Protein AF-A0A316DAC1-F1 (afdb_monomer)

Secondary structure (DSSP, 8-state):
-HHHHHHHHHHHHHHHHHHHHHHHHHHHHHHHHHHHHHHHHHHHHHTT--TTTHHHHHHHHHHHHHHHHHHHHHHS-HHHH--

pLDDT: mean 83.32, std 10.08, range [49.97, 95.5]

Foldseek 3Di:
DVVVVVVVVVVVVVVVVVVVVVVVVVVVVVVVVVVVVVVVCVVCVVVVHNPVCNVVVVVVVVVVVVVVVVVVVVPPPVVVVVD

Structure (mmCIF, N/CA/C/O backbone):
data_AF-A0A316DAC1-F1
#
_entry.id   AF-A0A316DAC1-F1
#
loop_
_atom_site.group_PDB
_atom_site.id
_atom_site.type_symbol
_atom_site.label_atom_id
_atom_site.label_alt_id
_atom_site.label_comp_id
_atom_site.label_asym_id
_atom_site.label_entity_id
_atom_site.label_seq_id
_atom_site.pdbx_PDB_ins_code
_atom_site.Cartn_x
_atom_site.Cartn_y
_atom_site.Cartn_z
_atom_site.occupancy
_atom_site.B_iso_or_equiv
_atom_site.auth_seq_id
_atom_site.auth_comp_id
_atom_site.auth_asym_id
_atom_site.auth_atom_id
_atom_site.pdbx_PDB_model_num
ATOM 1 N N . MET A 1 1 ? 29.714 10.898 -48.799 1.00 54.28 1 MET A N 1
ATOM 2 C CA . MET A 1 1 ? 28.293 11.012 -48.392 1.00 54.28 1 MET A CA 1
ATOM 3 C C . MET A 1 1 ? 27.732 9.721 -47.778 1.00 54.28 1 MET A C 1
ATOM 5 O O . MET A 1 1 ? 27.028 9.849 -46.788 1.00 54.28 1 MET A O 1
ATOM 9 N N . SER A 1 2 ? 28.078 8.510 -48.254 1.00 62.59 2 SER A N 1
ATOM 10 C CA . SER A 1 2 ? 27.575 7.227 -47.689 1.00 62.59 2 SER A CA 1
ATOM 11 C C . SER A 1 2 ? 27.865 7.028 -46.189 1.00 62.59 2 SER A C 1
ATOM 13 O O . SER A 1 2 ? 26.976 6.701 -45.411 1.00 62.59 2 SER A O 1
ATOM 15 N N . THR A 1 3 ? 29.084 7.345 -45.747 1.00 70.69 3 THR A N 1
ATOM 16 C CA . THR A 1 3 ? 29.574 7.036 -44.391 1.00 70.69 3 THR A CA 1
ATOM 17 C C . THR A 1 3 ? 28.872 7.824 -43.277 1.00 70.69 3 THR A C 1
ATOM 19 O O . THR A 1 3 ? 28.680 7.319 -42.176 1.00 70.69 3 THR A O 1
ATOM 22 N N . MET A 1 4 ? 28.441 9.065 -43.545 1.00 72.62 4 MET A N 1
ATOM 23 C CA . MET A 1 4 ? 27.671 9.843 -42.561 1.00 72.62 4 MET A CA 1
ATOM 24 C C . MET A 1 4 ? 26.271 9.265 -42.351 1.00 72.62 4 MET A C 1
ATOM 26 O O . MET A 1 4 ? 25.761 9.290 -41.233 1.00 72.62 4 MET A O 1
ATOM 30 N N . MET A 1 5 ? 25.650 8.750 -43.414 1.00 72.88 5 MET A N 1
ATOM 31 C CA . MET A 1 5 ? 24.308 8.174 -43.351 1.00 72.88 5 MET A CA 1
ATOM 32 C C . MET A 1 5 ? 24.324 6.843 -42.590 1.00 72.88 5 MET A C 1
ATOM 34 O O . MET A 1 5 ? 23.468 6.607 -41.741 1.00 72.88 5 MET A O 1
ATOM 38 N N . GLU A 1 6 ? 25.346 6.017 -42.830 1.00 79.19 6 GLU A N 1
ATOM 39 C CA . GLU A 1 6 ? 25.586 4.762 -42.108 1.00 79.19 6 GLU A CA 1
ATOM 40 C C . GLU A 1 6 ? 25.825 4.999 -40.611 1.00 79.19 6 GLU A C 1
ATOM 42 O O . GLU A 1 6 ? 25.169 4.369 -39.780 1.00 79.19 6 GLU A O 1
ATOM 47 N N . ASN A 1 7 ? 26.674 5.970 -40.256 1.00 84.50 7 ASN A N 1
ATOM 48 C CA . ASN A 1 7 ? 26.918 6.329 -38.856 1.00 84.50 7 ASN A CA 1
ATOM 49 C C . ASN A 1 7 ? 25.640 6.817 -38.163 1.00 84.50 7 ASN A C 1
ATOM 51 O O . ASN A 1 7 ? 25.345 6.416 -37.040 1.00 84.50 7 ASN A O 1
ATOM 55 N N . LYS A 1 8 ? 24.834 7.636 -38.847 1.00 84.25 8 LYS A N 1
ATOM 56 C CA . LYS A 1 8 ? 23.568 8.142 -38.302 1.00 84.25 8 LYS A CA 1
ATOM 57 C C . LYS A 1 8 ? 22.553 7.017 -38.090 1.00 84.25 8 LYS A C 1
ATOM 59 O O . LYS A 1 8 ? 21.851 7.001 -37.081 1.00 84.25 8 LYS A O 1
ATOM 64 N N . LEU A 1 9 ? 22.505 6.048 -39.004 1.00 85.75 9 LEU A N 1
ATOM 65 C CA . LEU A 1 9 ? 21.651 4.870 -38.882 1.00 85.75 9 LEU A CA 1
ATOM 66 C C . LEU A 1 9 ? 22.090 3.962 -37.722 1.00 85.75 9 LEU 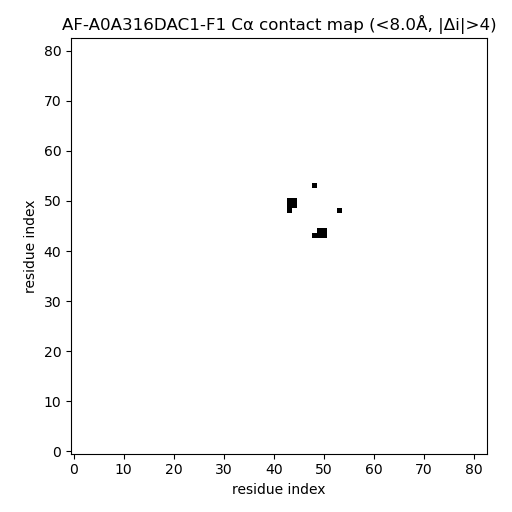A C 1
ATOM 68 O O . LEU A 1 9 ? 21.236 3.435 -37.008 1.00 85.75 9 LEU A O 1
ATOM 72 N N . ALA A 1 10 ? 23.397 3.805 -37.504 1.00 89.00 10 ALA A N 1
ATOM 73 C CA . ALA A 1 10 ? 23.936 3.058 -36.371 1.00 89.00 10 ALA A CA 1
ATOM 74 C C . ALA A 1 10 ? 23.546 3.697 -35.028 1.00 89.00 10 ALA A C 1
ATOM 76 O O . ALA A 1 10 ? 23.024 3.002 -34.157 1.00 89.00 10 ALA A O 1
ATOM 77 N N . THR A 1 11 ? 23.688 5.020 -34.885 1.00 88.44 11 THR A N 1
ATOM 78 C CA . THR A 1 11 ? 23.282 5.737 -33.664 1.00 88.44 11 THR A CA 1
ATOM 79 C C . THR A 1 11 ? 21.782 5.614 -33.395 1.00 88.44 11 THR A C 1
ATOM 81 O O . THR A 1 11 ? 21.370 5.408 -32.256 1.00 88.44 11 THR A O 1
ATOM 84 N N . LEU A 1 12 ? 20.949 5.694 -34.439 1.00 87.94 12 LEU A N 1
ATOM 85 C CA . LEU A 1 12 ? 19.500 5.520 -34.303 1.00 87.94 12 LEU A CA 1
ATOM 86 C C . LEU A 1 12 ? 19.124 4.093 -33.880 1.00 87.94 12 LEU A C 1
ATOM 88 O O . LEU A 1 12 ? 18.244 3.920 -33.037 1.00 87.94 12 LEU A O 1
ATOM 92 N N . LYS A 1 13 ? 19.799 3.070 -34.421 1.00 87.94 13 LYS A N 1
ATOM 93 C CA . LYS A 1 13 ? 19.588 1.670 -34.019 1.00 87.94 13 LYS A CA 1
ATOM 94 C C . LYS A 1 13 ? 19.993 1.424 -32.565 1.00 87.94 13 LYS A C 1
ATOM 96 O O . LYS A 1 13 ? 19.244 0.765 -31.847 1.00 87.94 13 LYS A O 1
ATOM 101 N N . ASP A 1 14 ? 21.123 1.977 -32.127 1.00 91.06 14 ASP A N 1
ATOM 102 C CA . ASP A 1 14 ? 21.581 1.881 -30.735 1.00 91.06 14 ASP A CA 1
ATOM 103 C C . ASP A 1 14 ? 20.616 2.592 -29.771 1.00 91.06 14 ASP A C 1
ATOM 105 O O . ASP A 1 14 ? 20.196 2.024 -28.762 1.00 91.06 14 ASP A O 1
ATOM 109 N N . GLY A 1 15 ? 20.164 3.799 -30.130 1.00 89.00 15 GLY A N 1
ATOM 110 C CA . GLY A 1 15 ? 19.147 4.526 -29.369 1.00 89.00 15 GLY A CA 1
ATOM 111 C C . GLY A 1 15 ? 17.832 3.752 -29.251 1.00 89.00 15 GLY A C 1
ATOM 112 O O . GLY A 1 15 ? 17.257 3.665 -28.166 1.00 89.00 15 GLY A O 1
ATOM 113 N N . LEU A 1 16 ? 17.380 3.122 -30.340 1.00 87.81 16 LEU A N 1
ATOM 114 C CA . LEU A 1 16 ? 16.170 2.300 -30.338 1.00 87.81 16 LEU A CA 1
ATOM 115 C C . LEU A 1 16 ? 16.325 1.043 -29.469 1.00 87.81 16 LEU A C 1
ATOM 117 O O . LEU A 1 16 ? 15.386 0.665 -28.769 1.00 87.81 16 LEU A O 1
ATOM 121 N N . ALA A 1 17 ? 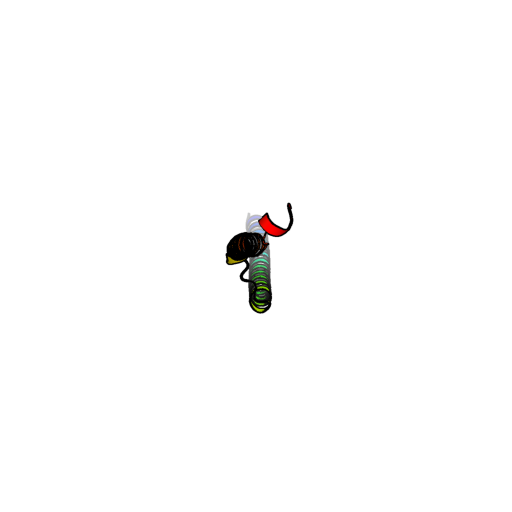17.494 0.398 -29.497 1.00 88.38 17 ALA A N 1
ATOM 122 C CA . ALA A 1 17 ? 17.778 -0.765 -28.661 1.00 88.38 17 ALA A CA 1
ATOM 123 C C . ALA A 1 17 ? 17.749 -0.400 -27.169 1.00 88.38 17 ALA A C 1
ATOM 125 O O . ALA A 1 17 ? 17.067 -1.064 -26.387 1.00 88.38 17 ALA A O 1
ATOM 126 N N . LYS A 1 18 ? 18.395 0.709 -26.790 1.00 90.06 18 LYS A N 1
ATOM 127 C CA . LYS A 1 18 ? 18.377 1.235 -25.417 1.00 90.06 18 LYS A CA 1
ATOM 128 C C . LYS A 1 18 ? 16.969 1.604 -24.960 1.00 90.06 18 LYS A C 1
ATOM 130 O O . LYS A 1 18 ? 16.569 1.231 -23.863 1.00 90.06 18 LYS A O 1
ATOM 135 N N . ALA A 1 19 ? 16.189 2.271 -25.810 1.00 87.38 19 ALA A N 1
ATOM 136 C CA . ALA A 1 19 ? 14.810 2.629 -25.489 1.00 87.38 19 ALA A CA 1
ATOM 137 C C . ALA A 1 19 ? 13.925 1.390 -25.259 1.00 87.38 19 ALA A C 1
ATOM 139 O O . ALA A 1 19 ? 13.113 1.376 -24.334 1.00 87.38 19 ALA A O 1
ATOM 140 N N . LYS A 1 20 ? 14.104 0.329 -26.058 1.00 89.31 20 LYS A N 1
ATOM 141 C CA . LYS A 1 20 ? 13.391 -0.944 -25.865 1.00 89.31 20 LYS A CA 1
ATOM 142 C C . LYS A 1 20 ? 13.758 -1.618 -24.546 1.00 89.31 20 LYS A C 1
ATOM 144 O O . LYS A 1 20 ? 12.859 -2.059 -23.837 1.00 89.31 20 LYS A O 1
ATOM 149 N N . ASP A 1 21 ? 15.045 -1.665 -24.210 1.00 92.88 21 ASP A N 1
ATOM 150 C CA . ASP A 1 21 ? 15.516 -2.231 -22.941 1.00 92.88 21 ASP A CA 1
ATOM 151 C C . ASP A 1 21 ? 14.985 -1.437 -21.735 1.00 92.88 21 ASP A C 1
ATOM 153 O O . ASP A 1 21 ? 14.476 -2.013 -20.774 1.00 92.88 21 ASP A O 1
ATOM 157 N N . MET A 1 22 ? 15.008 -0.103 -21.813 1.00 89.56 22 MET A N 1
ATOM 158 C CA . MET A 1 22 ? 14.433 0.765 -20.782 1.00 89.56 22 MET A CA 1
ATOM 159 C C . MET A 1 22 ? 12.932 0.529 -20.602 1.00 89.56 22 MET A C 1
ATOM 161 O O . MET A 1 22 ? 12.469 0.428 -19.466 1.00 89.56 22 MET A O 1
ATOM 165 N N . ARG A 1 23 ? 12.177 0.410 -21.702 1.00 91.00 23 ARG A N 1
ATOM 166 C CA . ARG A 1 23 ? 10.737 0.126 -21.652 1.00 91.00 23 ARG A CA 1
ATOM 167 C C . ARG A 1 23 ? 10.465 -1.222 -20.993 1.00 91.00 23 ARG A C 1
ATOM 169 O O . ARG A 1 23 ? 9.661 -1.285 -20.075 1.00 91.00 23 ARG A O 1
ATOM 176 N N . TYR A 1 24 ? 11.182 -2.263 -21.408 1.00 93.31 24 TYR A N 1
ATOM 177 C CA . TYR A 1 24 ? 11.031 -3.603 -20.846 1.00 93.31 24 TYR A CA 1
ATOM 178 C C . TYR A 1 24 ? 11.312 -3.630 -19.336 1.00 93.31 24 TYR A C 1
ATOM 180 O O . TYR A 1 24 ? 10.544 -4.187 -18.555 1.00 93.31 24 TYR A O 1
ATOM 188 N N . LYS A 1 25 ? 12.378 -2.953 -18.892 1.00 93.12 25 LYS A N 1
ATOM 189 C CA . LYS A 1 25 ? 12.689 -2.810 -17.462 1.00 93.12 25 LYS A CA 1
ATOM 190 C C . LYS A 1 25 ? 11.607 -2.047 -16.699 1.00 93.12 25 LYS A C 1
ATOM 192 O O . LYS A 1 25 ? 11.325 -2.389 -15.553 1.00 93.12 25 LYS A O 1
ATOM 197 N N . ALA A 1 26 ? 11.029 -1.009 -17.300 1.00 91.19 26 ALA A N 1
ATOM 198 C CA . ALA A 1 26 ? 9.946 -0.247 -16.689 1.00 91.19 26 ALA A CA 1
ATOM 199 C C . ALA A 1 26 ? 8.662 -1.083 -16.560 1.00 91.19 26 ALA A C 1
ATOM 201 O O . ALA A 1 26 ? 8.033 -1.047 -15.507 1.00 91.19 26 ALA A O 1
ATOM 202 N N . GLU A 1 27 ? 8.321 -1.868 -17.585 1.00 92.25 27 GLU A N 1
ATOM 203 C CA . GLU A 1 27 ? 7.186 -2.802 -17.574 1.00 92.25 27 GLU A CA 1
ATOM 204 C C . GLU A 1 27 ? 7.349 -3.843 -16.457 1.00 92.25 27 GLU A C 1
ATOM 206 O O . GLU A 1 27 ? 6.486 -3.946 -15.591 1.00 92.25 27 GLU A O 1
ATOM 211 N N . LEU A 1 28 ? 8.510 -4.504 -16.370 1.00 95.50 28 LEU A N 1
ATOM 212 C CA . LEU A 1 28 ? 8.793 -5.464 -15.295 1.00 95.50 28 LEU A CA 1
ATOM 213 C C . LEU A 1 28 ? 8.692 -4.853 -13.892 1.00 95.50 28 LEU A C 1
ATOM 215 O O . LEU A 1 28 ? 8.164 -5.478 -12.974 1.00 95.50 28 LEU A O 1
ATOM 219 N N . ARG A 1 29 ? 9.212 -3.633 -13.704 1.00 91.31 29 ARG A N 1
ATOM 220 C CA . ARG A 1 29 ? 9.126 -2.931 -12.413 1.00 91.31 29 ARG A CA 1
ATOM 221 C C . ARG A 1 29 ? 7.689 -2.582 -12.058 1.00 91.31 29 ARG A C 1
ATOM 223 O O . ARG A 1 29 ? 7.320 -2.703 -10.896 1.00 91.31 29 ARG A O 1
ATOM 230 N N . LYS A 1 30 ? 6.895 -2.147 -13.037 1.00 93.50 30 LYS A N 1
ATOM 231 C CA . LYS A 1 30 ? 5.481 -1.835 -12.833 1.00 93.50 30 LYS A CA 1
ATOM 232 C C . LYS A 1 30 ? 4.721 -3.080 -12.384 1.00 93.50 30 LYS A C 1
ATOM 234 O O . LYS A 1 30 ? 4.023 -3.012 -11.381 1.00 93.50 30 LYS A O 1
ATOM 239 N N . ASP A 1 31 ? 4.907 -4.200 -13.073 1.00 94.44 31 ASP A N 1
A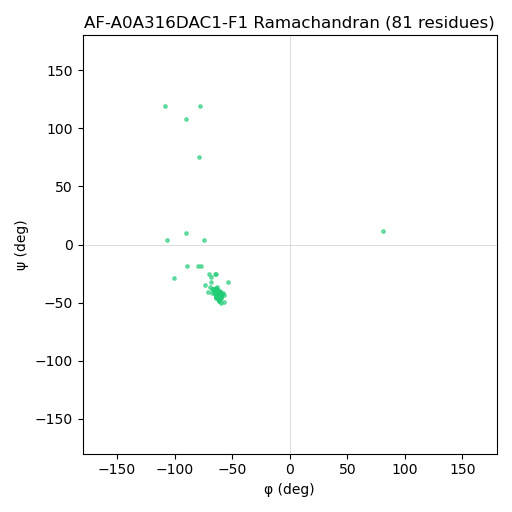TOM 240 C CA . ASP A 1 31 ? 4.229 -5.453 -12.734 1.00 94.44 31 ASP A CA 1
ATOM 241 C C . ASP A 1 31 ? 4.619 -5.943 -11.333 1.00 94.44 31 ASP A C 1
ATOM 243 O O . ASP A 1 31 ? 3.762 -6.376 -10.566 1.00 94.44 31 ASP A O 1
ATOM 247 N N . ALA A 1 32 ? 5.899 -5.822 -10.960 1.00 93.81 32 ALA A N 1
ATOM 248 C CA . ALA A 1 32 ? 6.362 -6.154 -9.614 1.00 93.81 32 ALA A CA 1
ATOM 249 C C . ALA A 1 32 ? 5.719 -5.262 -8.535 1.00 93.81 32 ALA A C 1
ATOM 251 O O . ALA A 1 32 ? 5.260 -5.774 -7.518 1.00 93.81 32 ALA A O 1
ATOM 252 N N . LEU A 1 33 ? 5.644 -3.947 -8.769 1.00 94.75 33 LEU A N 1
ATOM 253 C CA . LEU A 1 33 ? 5.011 -3.005 -7.840 1.00 94.75 33 LEU A CA 1
ATOM 254 C C . LEU A 1 33 ? 3.505 -3.250 -7.703 1.00 94.75 33 LEU A C 1
ATOM 256 O O . LEU A 1 33 ? 2.978 -3.154 -6.600 1.00 94.75 33 LEU A O 1
ATOM 260 N N . MET A 1 34 ? 2.819 -3.585 -8.799 1.00 92.94 34 MET A N 1
ATOM 261 C CA . MET A 1 34 ? 1.390 -3.911 -8.763 1.00 92.94 34 MET A CA 1
ATOM 262 C C . MET A 1 34 ? 1.122 -5.170 -7.937 1.00 92.94 34 MET A C 1
ATOM 264 O O . MET A 1 34 ? 0.228 -5.155 -7.098 1.00 92.94 34 MET A O 1
ATOM 268 N N . LYS A 1 35 ? 1.931 -6.224 -8.107 1.00 94.81 35 LYS A N 1
ATOM 269 C CA . LYS A 1 35 ? 1.820 -7.431 -7.274 1.00 94.81 35 LYS A CA 1
ATOM 270 C C . LYS A 1 35 ? 2.066 -7.134 -5.801 1.00 94.81 35 LYS A C 1
ATOM 272 O O . LYS A 1 35 ? 1.290 -7.559 -4.959 1.00 94.81 35 LYS A O 1
ATOM 277 N N . GLN A 1 36 ? 3.107 -6.359 -5.498 1.00 91.38 36 GLN A N 1
ATOM 278 C CA . GLN A 1 36 ? 3.406 -5.969 -4.123 1.00 91.38 36 GLN A CA 1
ATOM 279 C C . GLN A 1 36 ? 2.255 -5.166 -3.498 1.00 91.38 36 GLN A C 1
ATOM 281 O O . GLN A 1 36 ? 1.923 -5.369 -2.335 1.00 91.38 36 GLN A O 1
ATOM 286 N N . GLN A 1 37 ? 1.635 -4.260 -4.258 1.00 89.62 37 GLN A N 1
ATOM 287 C CA . GLN A 1 37 ? 0.467 -3.514 -3.797 1.00 89.62 37 GLN A CA 1
ATOM 288 C C . GLN A 1 37 ? -0.710 -4.446 -3.486 1.00 89.62 37 GLN A C 1
ATOM 290 O O . GLN A 1 37 ? -1.347 -4.290 -2.448 1.00 89.62 37 GLN A O 1
ATOM 295 N N . GLU A 1 38 ? -0.996 -5.400 -4.369 1.00 90.81 38 GLU A N 1
ATOM 296 C CA . GLU A 1 38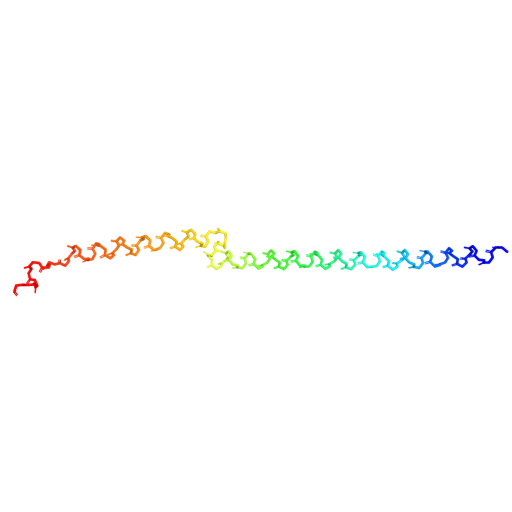 ? -2.089 -6.355 -4.188 1.00 90.81 38 GLU A CA 1
ATOM 297 C C . GLU A 1 38 ? -1.862 -7.251 -2.962 1.00 90.81 38 GLU A C 1
ATOM 299 O O . GLU A 1 38 ? -2.762 -7.375 -2.135 1.00 90.81 38 GLU A O 1
ATOM 304 N N . GLU A 1 39 ? -0.639 -7.756 -2.770 1.00 90.62 39 GLU A N 1
ATOM 305 C CA . GLU A 1 39 ? -0.248 -8.525 -1.580 1.00 90.62 39 GLU A CA 1
ATOM 306 C C . GLU A 1 39 ? -0.423 -7.721 -0.284 1.00 90.62 39 GLU A C 1
ATOM 308 O O . GLU A 1 39 ? -0.955 -8.238 0.696 1.00 90.62 39 GLU A O 1
ATOM 313 N N . ILE A 1 40 ? -0.017 -6.445 -0.269 1.0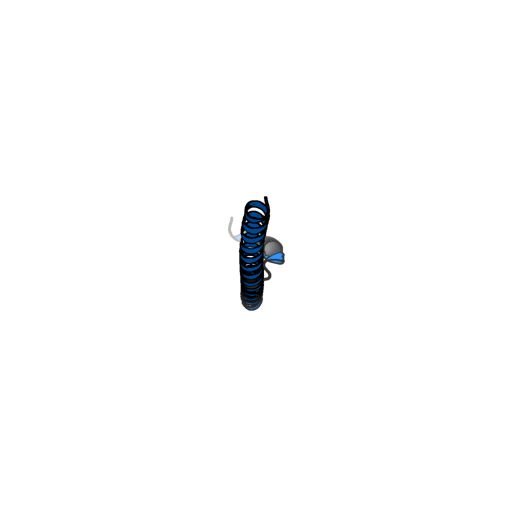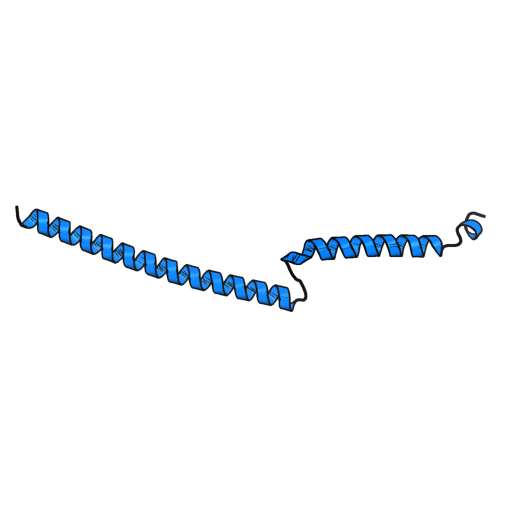0 87.38 40 ILE A N 1
ATOM 314 C CA . ILE A 1 40 ? -0.211 -5.564 0.893 1.00 87.38 40 ILE A CA 1
ATOM 315 C C . ILE A 1 40 ? -1.707 -5.386 1.185 1.00 87.38 40 ILE A C 1
ATOM 317 O O . ILE A 1 40 ? -2.125 -5.488 2.335 1.00 87.38 40 ILE A O 1
ATOM 321 N N . LEU A 1 41 ? -2.530 -5.150 0.160 1.00 83.75 41 LEU A N 1
ATOM 322 C CA . LEU A 1 41 ? -3.976 -4.992 0.335 1.00 83.75 41 LEU A CA 1
ATOM 323 C C . LEU A 1 41 ? -4.644 -6.280 0.830 1.00 83.75 41 LEU A C 1
ATOM 325 O O . LEU A 1 41 ? -5.560 -6.221 1.648 1.00 83.75 41 LEU A O 1
ATOM 329 N N . GLU A 1 42 ? -4.203 -7.443 0.353 1.00 87.44 42 GLU A N 1
ATOM 330 C CA . GLU A 1 42 ? -4.668 -8.734 0.861 1.00 87.44 42 GLU A CA 1
ATOM 331 C C . GLU A 1 42 ? -4.273 -8.959 2.319 1.00 87.44 42 GLU A C 1
ATOM 333 O O . GLU A 1 42 ? -5.112 -9.414 3.093 1.00 87.44 42 GLU A O 1
ATOM 338 N N . GLN A 1 43 ? -3.048 -8.601 2.715 1.00 82.31 43 GLN A N 1
ATOM 339 C CA . GLN A 1 43 ? -2.601 -8.684 4.110 1.00 82.31 43 GLN A CA 1
ATOM 340 C C . GLN A 1 43 ? -3.448 -7.797 5.026 1.00 82.31 43 GLN A C 1
ATOM 342 O O . GLN A 1 43 ? -3.942 -8.280 6.040 1.00 82.31 43 GLN A O 1
ATOM 347 N N . ILE A 1 44 ? -3.692 -6.542 4.636 1.00 77.81 44 ILE A N 1
ATOM 348 C CA . ILE A 1 44 ? -4.529 -5.615 5.413 1.00 77.81 44 ILE A CA 1
ATOM 349 C C . ILE A 1 44 ? -5.952 -6.181 5.569 1.00 77.81 44 ILE A C 1
ATOM 351 O O . ILE A 1 44 ? -6.471 -6.255 6.682 1.00 77.81 44 ILE A O 1
ATOM 355 N N . ARG A 1 45 ? -6.553 -6.685 4.479 1.00 80.12 45 ARG A N 1
ATOM 356 C CA . ARG A 1 45 ? -7.873 -7.339 4.532 1.00 80.12 45 ARG A CA 1
ATOM 357 C C . ARG A 1 45 ? -7.877 -8.606 5.390 1.00 80.12 45 ARG A C 1
ATOM 359 O O . ARG A 1 45 ? -8.866 -8.875 6.068 1.00 80.12 45 ARG A O 1
ATOM 366 N N . ALA A 1 46 ? -6.797 -9.388 5.374 1.00 78.88 46 ALA A N 1
ATOM 367 C CA . ALA A 1 46 ? -6.656 -10.595 6.188 1.00 78.88 46 ALA A CA 1
ATOM 368 C C . ALA A 1 46 ? -6.543 -10.288 7.691 1.00 78.88 46 ALA A C 1
ATOM 370 O O . ALA A 1 46 ? -6.983 -11.095 8.507 1.00 78.88 46 ALA A O 1
ATOM 371 N N . GLU A 1 47 ? -6.025 -9.115 8.060 1.00 77.62 47 GLU A N 1
ATOM 372 C CA . GLU A 1 47 ? -6.041 -8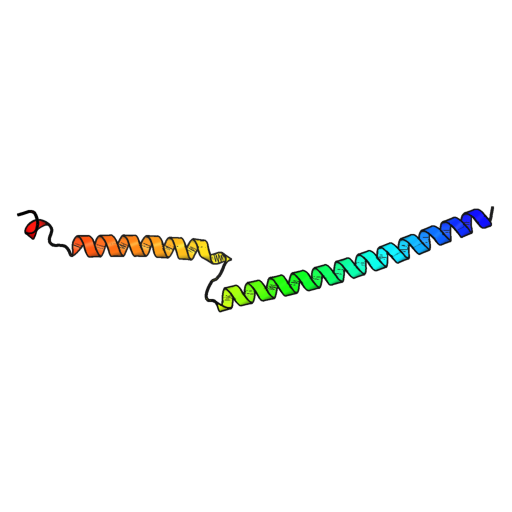.604 9.438 1.00 77.62 47 GLU A CA 1
ATOM 373 C C . GLU A 1 47 ? -7.434 -8.106 9.877 1.00 77.62 47 GLU A C 1
ATOM 375 O O . GLU A 1 47 ? -7.606 -7.643 11.003 1.00 77.62 47 GLU A O 1
ATOM 380 N N . GLY A 1 48 ? -8.456 -8.258 9.023 1.00 66.38 48 GLY A N 1
ATOM 381 C CA . GLY A 1 48 ? -9.843 -7.889 9.313 1.00 66.38 48 GLY A CA 1
ATOM 382 C C . GLY A 1 48 ? -10.124 -6.400 9.133 1.00 66.38 48 GLY A C 1
ATOM 383 O O . GLY A 1 48 ? -11.177 -5.922 9.545 1.00 66.38 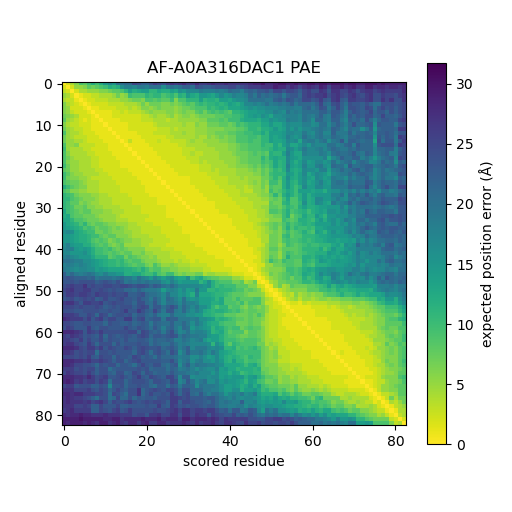48 GLY A O 1
ATOM 384 N N . VAL A 1 49 ? -9.188 -5.676 8.521 1.00 63.88 49 VAL A N 1
ATOM 385 C CA . VAL A 1 49 ? -9.252 -4.236 8.326 1.00 63.88 49 VAL A CA 1
ATOM 386 C C . VAL A 1 49 ? -9.506 -3.962 6.846 1.00 63.88 49 VAL A C 1
ATOM 388 O O . VAL A 1 49 ? -8.712 -4.346 5.993 1.00 63.88 49 VAL A O 1
ATOM 391 N N . ASP A 1 50 ? -10.617 -3.310 6.515 1.00 68.94 50 ASP A N 1
ATOM 392 C CA . ASP A 1 50 ? -10.813 -2.763 5.172 1.00 68.94 50 ASP A CA 1
ATOM 393 C C . ASP A 1 50 ? -10.273 -1.321 5.158 1.00 68.94 50 ASP A C 1
ATOM 395 O O . ASP A 1 50 ? -10.871 -0.450 5.796 1.00 68.94 50 ASP A O 1
ATOM 399 N N . PRO A 1 51 ? -9.131 -1.047 4.496 1.00 64.75 51 PRO A N 1
ATOM 400 C CA . PRO A 1 51 ? -8.502 0.270 4.539 1.00 64.75 51 PRO A CA 1
ATOM 401 C C . PRO A 1 51 ? -9.377 1.363 3.914 1.00 64.75 51 PRO A C 1
ATOM 403 O O . PRO A 1 51 ? -9.257 2.518 4.312 1.00 64.75 51 PRO A O 1
ATOM 406 N N . ASP A 1 52 ? -10.283 1.011 2.998 1.00 69.62 52 ASP A N 1
ATOM 407 C CA . ASP A 1 52 ? -11.221 1.967 2.398 1.00 69.62 52 ASP A CA 1
ATOM 408 C C . ASP A 1 52 ? -12.421 2.260 3.320 1.00 69.62 52 ASP A C 1
ATOM 410 O O . ASP A 1 52 ? -13.097 3.277 3.158 1.00 69.62 52 ASP A O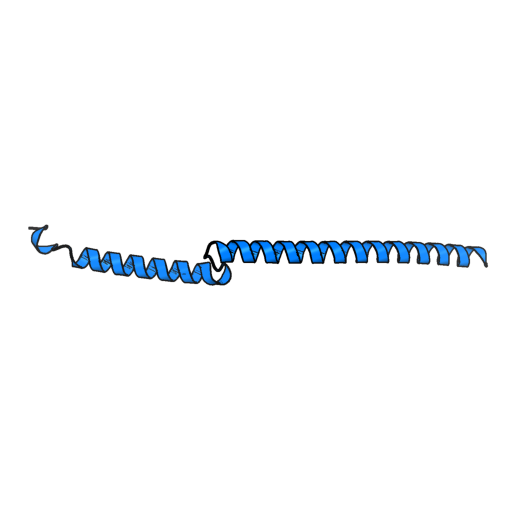 1
ATOM 414 N N . ALA A 1 53 ? -12.679 1.398 4.309 1.00 73.75 53 ALA A N 1
ATOM 415 C CA . ALA A 1 53 ? -13.758 1.554 5.285 1.00 73.75 53 ALA A CA 1
ATOM 416 C C . ALA A 1 53 ? -13.263 1.965 6.682 1.00 73.75 53 ALA A C 1
ATOM 418 O O . ALA A 1 53 ? -14.076 2.081 7.599 1.00 73.75 53 ALA A O 1
ATOM 419 N N . LEU A 1 54 ? -11.957 2.203 6.850 1.00 72.12 54 LEU A N 1
ATOM 420 C CA . LEU A 1 54 ? -11.332 2.467 8.147 1.00 72.12 54 LEU A CA 1
ATOM 421 C C . LEU A 1 54 ? -11.966 3.661 8.870 1.00 72.12 54 LEU A C 1
ATOM 423 O O . LEU A 1 54 ? -12.360 3.549 10.027 1.00 72.12 54 LEU A O 1
ATOM 427 N N . GLU A 1 55 ? -12.110 4.784 8.165 1.00 77.62 55 GLU A N 1
ATOM 428 C CA . GLU A 1 55 ? -12.724 6.009 8.689 1.00 77.62 55 GLU A CA 1
ATOM 429 C C . GLU A 1 55 ? -14.180 5.776 9.120 1.00 77.62 55 GLU A C 1
ATOM 431 O O . GLU A 1 55 ? -14.620 6.257 10.160 1.00 77.62 55 GLU A O 1
ATOM 436 N N . LEU A 1 56 ? -14.913 4.993 8.326 1.00 81.94 56 LEU A N 1
ATOM 437 C CA . LEU A 1 56 ? -16.315 4.650 8.563 1.00 81.94 56 LEU A CA 1
ATOM 438 C C . LEU A 1 56 ? -16.474 3.769 9.807 1.00 81.94 56 LEU A C 1
ATOM 440 O O . LEU A 1 56 ? -17.434 3.915 10.561 1.00 81.94 56 LEU A O 1
ATOM 444 N N . GLU A 1 57 ? -15.535 2.850 10.023 1.00 77.44 57 GLU A N 1
ATOM 445 C CA . GLU A 1 57 ? -15.536 1.975 11.190 1.00 77.44 57 GLU A CA 1
ATOM 446 C C . GLU A 1 57 ? -15.128 2.732 12.464 1.00 77.44 57 GLU A C 1
ATOM 448 O O . GLU A 1 57 ? -15.714 2.504 13.520 1.00 77.44 57 GLU A O 1
ATOM 453 N N . ILE A 1 58 ? -14.207 3.700 12.362 1.00 84.25 58 ILE A N 1
ATOM 454 C CA . ILE A 1 58 ? -13.875 4.621 13.461 1.00 84.25 58 ILE A CA 1
ATOM 455 C C . ILE A 1 58 ? -15.104 5.443 13.864 1.00 84.25 58 ILE A C 1
ATOM 457 O O . ILE A 1 58 ? -15.446 5.483 15.043 1.00 84.25 58 ILE A O 1
ATOM 461 N N . GLU A 1 59 ? -15.805 6.042 12.899 1.00 87.62 59 GLU A N 1
ATOM 462 C CA . GLU A 1 59 ? -16.990 6.865 13.170 1.00 87.62 59 GLU A CA 1
ATOM 463 C C . GLU A 1 59 ? -18.100 6.058 13.868 1.00 87.62 59 GLU A C 1
ATOM 465 O O . GLU A 1 59 ? -18.703 6.524 14.837 1.00 87.62 59 GLU A O 1
ATOM 470 N N . LYS A 1 60 ? -18.338 4.810 13.441 1.00 85.62 60 LYS A N 1
ATOM 471 C CA . LYS A 1 60 ? -19.283 3.913 14.129 1.00 85.62 60 LYS A CA 1
ATOM 472 C C . LYS A 1 60 ? -18.878 3.639 15.575 1.00 85.62 60 LYS A C 1
ATOM 474 O O . LYS A 1 60 ? -19.733 3.709 16.455 1.00 85.62 60 LYS A O 1
ATOM 479 N N . LEU A 1 61 ? -17.604 3.321 15.814 1.00 86.94 61 LEU A N 1
ATOM 480 C CA . LEU A 1 61 ? -17.098 3.024 17.154 1.00 86.94 61 LEU A CA 1
ATOM 481 C C . LEU A 1 61 ? -17.212 4.244 18.078 1.00 86.94 61 LEU A C 1
ATOM 483 O O . LEU A 1 61 ? -17.583 4.096 19.239 1.00 86.94 61 LEU A O 1
ATOM 487 N N . GLU A 1 62 ? -16.952 5.453 17.577 1.00 90.88 62 GLU A N 1
ATOM 488 C CA . GLU A 1 62 ? -17.130 6.688 18.351 1.00 90.88 62 GLU A CA 1
ATOM 489 C C . GLU A 1 62 ? -18.594 6.921 18.750 1.00 90.88 62 GLU A C 1
ATOM 491 O O . GLU A 1 62 ? -18.873 7.267 19.902 1.00 90.88 62 GLU A O 1
ATOM 496 N N . ILE A 1 63 ? -19.538 6.681 17.832 1.00 93.00 63 ILE A N 1
ATOM 497 C CA . ILE A 1 63 ? -20.978 6.767 18.122 1.00 93.00 63 ILE A CA 1
ATOM 498 C C . ILE A 1 63 ? -21.374 5.745 19.193 1.00 93.00 63 ILE A C 1
ATOM 500 O O . ILE A 1 63 ? -22.088 6.088 20.137 1.00 93.00 63 ILE A O 1
ATOM 504 N N . GLU A 1 64 ? -20.905 4.505 19.065 1.00 90.19 64 GLU A N 1
ATOM 505 C CA . GLU A 1 64 ? -21.218 3.421 19.998 1.00 90.19 64 GLU A CA 1
ATOM 506 C C . GLU A 1 64 ? -20.667 3.707 21.404 1.00 90.19 64 GLU A C 1
ATOM 508 O O . GLU A 1 64 ? -21.369 3.525 22.399 1.00 90.19 64 GLU A O 1
ATOM 513 N N . ILE A 1 65 ? -19.452 4.260 21.500 1.00 92.25 65 ILE A N 1
ATOM 514 C CA . ILE A 1 65 ? -18.875 4.723 22.769 1.00 92.25 65 ILE A CA 1
ATOM 515 C C . ILE A 1 65 ? -19.748 5.809 23.405 1.00 92.25 65 ILE A C 1
ATOM 517 O O . ILE A 1 65 ? -20.006 5.752 24.608 1.00 92.25 65 ILE A O 1
ATOM 521 N N . GLY A 1 66 ? -20.210 6.788 22.621 1.00 91.50 66 GLY A N 1
ATOM 522 C CA . GLY A 1 66 ? -21.083 7.853 23.118 1.00 91.50 66 GLY A CA 1
ATOM 523 C C . GLY A 1 66 ? -22.401 7.315 23.678 1.00 91.50 66 GLY A C 1
ATOM 524 O O . GLY A 1 66 ? -22.805 7.692 24.776 1.00 91.50 66 GLY A O 1
ATOM 525 N N . GLN A 1 67 ? -23.029 6.378 22.964 1.00 92.81 67 GLN A N 1
ATOM 526 C CA . GLN A 1 67 ? -24.273 5.737 23.399 1.00 92.81 67 GLN A CA 1
ATOM 527 C C . GLN A 1 67 ? -24.087 4.931 24.687 1.00 92.81 67 GLN A C 1
ATOM 529 O O . GLN A 1 67 ? -24.875 5.070 25.620 1.00 92.81 67 GLN A O 1
ATOM 534 N N . LEU A 1 68 ? -23.021 4.132 24.771 1.00 91.56 68 LEU A N 1
ATOM 535 C CA . LEU A 1 68 ? -22.703 3.362 25.975 1.00 91.56 68 LEU A CA 1
ATOM 536 C C . LEU A 1 68 ? -22.393 4.269 27.170 1.00 91.56 68 LEU A C 1
ATOM 538 O O . LEU A 1 68 ? -22.772 3.955 28.296 1.00 91.56 68 LEU A O 1
ATOM 542 N N . ALA A 1 69 ? -21.719 5.398 26.944 1.00 88.56 69 ALA A N 1
ATOM 543 C CA . ALA A 1 69 ? -21.444 6.369 27.995 1.00 88.56 69 ALA A CA 1
ATOM 544 C C . ALA A 1 69 ? -22.738 6.991 28.549 1.00 88.56 69 ALA A C 1
ATOM 546 O O . ALA A 1 69 ? -22.896 7.048 29.768 1.00 88.56 69 ALA A O 1
ATOM 547 N N . GLU A 1 70 ? -23.677 7.388 27.682 1.00 89.62 70 GLU A N 1
ATOM 548 C CA . GLU A 1 70 ? -24.998 7.879 28.105 1.00 89.62 70 GLU A CA 1
ATOM 549 C C . GLU A 1 70 ? -25.801 6.809 28.851 1.00 89.62 70 GLU A C 1
ATOM 551 O O . GLU A 1 70 ? -26.432 7.099 29.869 1.00 89.62 70 GLU A O 1
ATOM 556 N N . GLU A 1 71 ? -25.768 5.565 28.375 1.00 88.12 71 GLU A N 1
ATOM 557 C CA . GLU A 1 71 ? -26.482 4.455 29.005 1.00 88.12 71 GLU A CA 1
ATOM 558 C C . GLU A 1 71 ? -25.943 4.190 30.420 1.00 88.12 71 GLU A C 1
ATOM 560 O O . GLU A 1 71 ? -26.712 4.099 31.380 1.00 88.12 71 GLU A O 1
ATOM 565 N N . VAL A 1 72 ? -24.617 4.174 30.580 1.00 87.75 72 VAL A N 1
ATOM 566 C CA . VAL A 1 72 ? -23.956 4.054 31.886 1.00 87.75 72 VAL A CA 1
ATOM 567 C C . VAL A 1 72 ? -24.283 5.246 32.787 1.00 87.75 72 VAL A C 1
ATOM 569 O O . VAL A 1 72 ? -24.572 5.052 33.968 1.00 87.75 72 VAL A O 1
ATOM 572 N N . GLU A 1 73 ? -24.276 6.471 32.263 1.00 82.81 73 GLU A N 1
ATOM 573 C CA . GLU A 1 73 ? -24.613 7.670 33.034 1.00 82.81 73 GLU A CA 1
ATOM 574 C C . GLU A 1 73 ? -26.075 7.662 33.504 1.00 82.81 73 GLU A C 1
ATOM 576 O O . GLU A 1 73 ? -26.348 8.023 34.650 1.00 82.81 73 GLU A O 1
ATOM 581 N N . GLY A 1 74 ? -27.006 7.180 32.677 1.00 83.88 74 GLY A N 1
ATOM 582 C CA . GLY A 1 74 ? -28.417 7.011 33.032 1.00 83.88 74 GLY A CA 1
ATOM 583 C C . GLY A 1 74 ? -28.678 5.890 34.045 1.00 83.88 74 GLY A C 1
ATOM 584 O O . GLY A 1 74 ? -29.657 5.942 34.790 1.00 83.88 74 GLY A O 1
ATOM 585 N N . MET A 1 75 ? -27.796 4.890 34.115 1.00 84.44 75 MET A N 1
ATOM 586 C CA . MET A 1 75 ? -27.849 3.829 35.127 1.00 84.44 75 MET A CA 1
ATOM 587 C C . MET A 1 75 ? -27.347 4.279 36.502 1.00 84.44 75 MET A C 1
ATOM 589 O O . MET A 1 75 ? -27.639 3.619 37.504 1.00 84.44 75 MET A O 1
ATOM 593 N N . ILE A 1 76 ? -26.597 5.380 36.577 1.00 77.25 76 ILE A N 1
ATOM 594 C CA . ILE A 1 76 ? -26.126 5.923 37.848 1.00 77.25 76 ILE A CA 1
ATOM 595 C C . ILE A 1 76 ? -27.289 6.680 38.506 1.00 77.25 76 ILE A C 1
ATOM 597 O O . ILE A 1 76 ? -27.781 7.665 37.955 1.00 77.25 76 ILE A O 1
ATOM 601 N N . PRO A 1 77 ? -27.742 6.276 39.710 1.00 75.00 77 PRO A N 1
ATOM 602 C CA . PRO A 1 77 ? -28.820 6.963 40.401 1.00 75.00 77 PRO A CA 1
ATOM 603 C C . PRO A 1 77 ? -28.260 8.221 41.071 1.00 75.00 77 PRO A C 1
ATOM 605 O O . PRO A 1 77 ? -28.040 8.262 42.282 1.00 75.00 77 PRO A O 1
ATOM 608 N N . TRP A 1 78 ? -27.999 9.253 40.269 1.00 77.50 78 TRP A N 1
ATOM 609 C CA . TRP A 1 78 ? -27.411 10.522 40.708 1.00 77.50 78 TRP A CA 1
ATOM 610 C C . TRP A 1 78 ? -28.186 11.168 41.859 1.00 77.50 78 TRP A C 1
ATOM 612 O O . TRP A 1 78 ? -27.578 11.762 42.751 1.00 77.50 78 TRP A O 1
ATOM 622 N N . ASP A 1 79 ? -29.503 10.967 41.882 1.00 74.25 79 ASP A N 1
ATOM 623 C CA . ASP A 1 79 ? -30.411 11.436 42.930 1.00 74.25 79 ASP A CA 1
ATOM 624 C C . ASP A 1 79 ? -30.157 10.779 44.300 1.00 74.25 79 ASP A C 1
ATOM 626 O O . ASP A 1 79 ? -30.457 11.376 45.330 1.00 74.25 79 ASP A O 1
ATOM 630 N N . LEU A 1 80 ? -29.578 9.571 44.338 1.00 69.12 80 LEU A N 1
ATOM 631 C CA . LEU A 1 80 ? -29.199 8.876 45.577 1.00 69.12 80 LEU A CA 1
ATOM 632 C C . LEU A 1 80 ? -27.774 9.215 46.038 1.00 69.12 80 LEU A C 1
ATOM 634 O O . LEU A 1 80 ? -27.433 8.967 47.191 1.00 69.12 80 LEU A O 1
ATOM 638 N N . ILE A 1 81 ? -26.937 9.738 45.137 1.00 70.31 81 ILE A N 1
ATOM 639 C CA . ILE A 1 81 ? -25.500 9.960 45.367 1.00 70.31 81 ILE A CA 1
ATOM 640 C C . ILE A 1 81 ? -25.195 11.427 45.707 1.00 70.31 81 ILE A C 1
ATOM 642 O O . ILE A 1 81 ? -24.231 11.701 46.416 1.00 70.31 81 ILE A O 1
ATOM 646 N N . LYS A 1 82 ? -26.000 12.382 45.226 1.00 58.78 82 LYS A N 1
ATOM 647 C CA . LYS A 1 82 ? -25.860 13.815 45.556 1.00 58.78 82 LYS A CA 1
ATOM 648 C C . LYS A 1 82 ? -26.654 14.251 46.801 1.00 58.78 82 LYS A C 1
ATOM 650 O O . LYS A 1 82 ? -26.759 15.455 47.040 1.00 58.78 82 LYS A O 1
ATOM 655 N N . GLY A 1 83 ? -27.209 13.296 47.554 1.00 49.97 83 GLY A N 1
ATOM 656 C CA . GLY A 1 83 ? -27.883 13.508 48.842 1.00 49.97 83 GLY A CA 1
ATOM 657 C C . GLY A 1 83 ? -26.921 13.526 50.020 1.00 49.97 83 GLY A C 1
ATOM 658 O O . GLY A 1 83 ? -26.054 12.628 50.077 1.00 49.97 83 GLY A O 1
#

Sequence (83 aa):
MSTMMENKLATLKDGLAKAKDMRYKAELRKDALMKQQEEILEQIRAEGVDPDALELEIEKLEIEIGQLAEEVEGMIPWDLIKG

Radius of gyration: 32.57 Å; Cα contacts (8 Å, |Δi|>4): 6; chains: 1; bounding box: 60×24×97 Å

Organism: NCBI:txid378543

Solvent-accessible surface area (backbone atoms only — not comparable to full-atom values): 4732 Å² total; per-residue (Å²): 118,69,68,64,56,53,53,52,51,50,53,52,51,52,52,52,52,52,51,52,53,52,48,53,54,50,52,55,50,49,54,53,51,52,50,53,51,51,54,50,52,50,51,42,44,71,74,72,41,54,82,92,46,44,70,61,52,52,54,51,52,54,52,50,51,52,51,51,51,53,52,55,56,70,69,49,63,57,81,73,67,78,105

Mean predicted aligned error: 12.22 Å